Protein AF-W2SKF8-F1 (afdb_monomer_lite)

Organism: Necator americanus (NCBI:txid51031)

Sequence (105 aa):
MKLVKGNGQSGIQNMLAHYNLSFEGQKHCGLDDSINIARLCIKLMQDKIELRDRRLEELAKSDRADGSDYHIWHRKLPLKLRQVTRDEFLSEEYLDCDSCDDIDE

Foldseek 3Di:
DDPPDPPPDDPLQVLQVVVVHHQDDDPPPPVSSVVSVVVSVVVCVVVVNDDDQDDPVVVVPPPDDDPPCVVVCCVPPPDHDDGADPVCVVVVVVVDDPVVVPPPD

Radius of gyration: 18.26 Å; chains: 1; bounding box: 41×46×42 Å

Structure (mmCIF, N/CA/C/O backbone):
data_AF-W2SKF8-F1
#
_entry.id   AF-W2SKF8-F1
#
loop_
_atom_site.group_PDB
_atom_site.id
_atom_site.type_symbol
_atom_site.label_atom_id
_atom_site.label_alt_id
_atom_site.label_comp_id
_atom_site.label_asym_id
_atom_site.label_entity_id
_atom_site.label_seq_id
_atom_site.pdbx_PDB_ins_code
_atom_site.Cartn_x
_atom_site.Cartn_y
_atom_site.Cartn_z
_atom_site.occupancy
_atom_site.B_iso_or_equiv
_atom_site.auth_seq_id
_atom_site.auth_comp_id
_atom_site.auth_asym_id
_atom_site.auth_atom_id
_atom_site.pdbx_PDB_model_num
ATOM 1 N N . MET A 1 1 ? -9.153 27.450 -18.652 1.00 41.44 1 MET A N 1
ATOM 2 C CA . MET A 1 1 ? -9.968 26.481 -17.882 1.00 41.44 1 MET A CA 1
ATOM 3 C C . MET A 1 1 ? -9.699 26.693 -16.396 1.00 41.44 1 MET A C 1
ATOM 5 O O . MET A 1 1 ? -8.538 26.784 -16.024 1.00 41.44 1 MET A O 1
ATOM 9 N N . LYS A 1 2 ? -10.734 26.860 -15.558 1.00 35.97 2 LYS A N 1
ATOM 10 C CA . LYS A 1 2 ? -10.566 26.994 -14.098 1.00 35.97 2 LYS A CA 1
ATOM 11 C C . LYS A 1 2 ? -10.154 25.635 -13.526 1.00 35.97 2 LYS A C 1
ATOM 13 O O . LYS A 1 2 ? -10.891 24.669 -13.693 1.00 35.97 2 LYS A O 1
ATOM 18 N N . LEU A 1 3 ? -8.999 25.576 -12.862 1.00 45.34 3 LEU A N 1
ATOM 19 C CA . LEU A 1 3 ? -8.576 24.423 -12.068 1.00 45.34 3 LEU A CA 1
ATOM 20 C C . LEU A 1 3 ? -9.675 24.119 -11.043 1.00 45.34 3 LEU A C 1
ATOM 22 O O . LEU A 1 3 ? -9.965 24.950 -10.180 1.00 45.34 3 LEU A O 1
ATOM 26 N N . VAL A 1 4 ? -10.310 22.952 -11.153 1.00 49.97 4 VAL A N 1
ATOM 27 C CA . VAL A 1 4 ? -11.216 22.470 -10.110 1.00 49.97 4 VAL A CA 1
ATOM 28 C C . VAL A 1 4 ? -10.339 22.189 -8.897 1.00 49.97 4 VAL A C 1
ATOM 30 O O . VAL A 1 4 ? -9.542 21.251 -8.896 1.00 49.97 4 VAL A O 1
ATOM 33 N N . LYS A 1 5 ? -10.415 23.072 -7.900 1.00 52.56 5 LYS A N 1
ATOM 34 C CA . LYS A 1 5 ? -9.668 22.946 -6.650 1.00 52.56 5 LYS A CA 1
ATOM 35 C C . LYS A 1 5 ? -10.115 21.631 -6.010 1.00 52.56 5 LYS A C 1
ATOM 37 O O . LYS A 1 5 ? -11.289 21.486 -5.680 1.00 52.56 5 LYS A O 1
ATOM 42 N N . GLY A 1 6 ? -9.206 20.661 -5.907 1.00 60.69 6 GLY A N 1
ATOM 43 C CA . GLY A 1 6 ? -9.477 19.425 -5.176 1.00 60.69 6 GLY A CA 1
ATOM 44 C C . GLY A 1 6 ? -9.932 19.749 -3.751 1.00 60.69 6 GLY A C 1
ATOM 45 O O . GLY A 1 6 ? -9.639 20.827 -3.233 1.00 60.69 6 GLY A O 1
ATOM 46 N N . ASN A 1 7 ? -10.620 18.816 -3.099 1.00 74.12 7 ASN A N 1
ATOM 47 C CA . ASN A 1 7 ? -11.154 18.965 -1.738 1.00 74.12 7 ASN A CA 1
ATOM 48 C C . ASN A 1 7 ? -10.084 19.178 -0.635 1.00 74.12 7 ASN A C 1
ATOM 50 O O . ASN A 1 7 ? -10.415 19.176 0.546 1.00 74.12 7 ASN A O 1
ATOM 54 N N . GLY A 1 8 ? -8.807 19.357 -0.997 1.00 77.00 8 GLY A N 1
ATOM 55 C CA . GLY A 1 8 ? -7.691 19.579 -0.077 1.00 77.00 8 GLY A CA 1
ATOM 56 C C . GLY A 1 8 ? -7.280 18.341 0.723 1.00 77.00 8 GLY A C 1
ATOM 57 O O . GLY A 1 8 ? -6.447 18.457 1.618 1.00 77.00 8 GLY A O 1
ATOM 58 N N . GLN A 1 9 ? -7.855 17.174 0.423 1.00 79.94 9 GLN A N 1
ATOM 59 C CA . GLN A 1 9 ? -7.582 15.918 1.118 1.00 79.94 9 GLN A CA 1
ATOM 60 C C . GLN A 1 9 ? -6.621 15.044 0.307 1.00 79.94 9 GLN A C 1
ATOM 62 O O . GLN A 1 9 ? -6.656 15.031 -0.926 1.00 79.94 9 GLN A O 1
ATOM 67 N N . SER A 1 10 ? -5.756 14.306 1.005 1.00 83.88 10 SER A N 1
ATOM 68 C CA . SER A 1 10 ? -4.868 13.332 0.366 1.00 83.88 10 SER A CA 1
ATOM 69 C C . SER A 1 10 ? -5.647 12.106 -0.128 1.00 83.88 10 SER A C 1
ATOM 71 O O . SER A 1 10 ? -6.764 11.834 0.319 1.00 83.88 10 SER A O 1
ATOM 73 N N . GLY A 1 11 ? -5.047 11.333 -1.041 1.00 86.31 11 GLY A N 1
ATOM 74 C CA . GLY A 1 11 ? -5.660 10.107 -1.566 1.00 86.31 11 GLY A CA 1
ATOM 75 C C . GLY A 1 11 ? -6.087 9.139 -0.458 1.00 86.31 11 GLY A C 1
ATOM 76 O O . GLY A 1 11 ? -7.218 8.661 -0.467 1.00 86.31 11 GLY A O 1
ATOM 77 N N . ILE A 1 12 ? -5.235 8.936 0.553 1.00 88.94 12 ILE A N 1
ATOM 78 C CA . ILE A 1 12 ? -5.547 8.071 1.698 1.00 88.94 12 ILE A CA 1
ATOM 79 C C . ILE A 1 12 ? -6.725 8.588 2.529 1.00 88.94 12 ILE A C 1
ATOM 81 O O . ILE A 1 12 ? -7.589 7.805 2.906 1.00 88.94 12 ILE A O 1
ATOM 85 N N . GLN A 1 13 ? -6.826 9.901 2.752 1.00 89.25 13 GLN A N 1
ATOM 86 C CA . GLN A 1 13 ? -7.957 10.475 3.482 1.00 89.25 13 GLN A CA 1
ATOM 87 C C . GLN A 1 13 ? -9.276 10.273 2.734 1.00 89.25 13 GLN A C 1
ATOM 89 O O . GLN A 1 13 ? -10.279 9.939 3.360 1.00 89.25 13 GLN A O 1
ATOM 94 N N . ASN A 1 14 ? -9.266 10.423 1.406 1.00 89.38 14 ASN A N 1
ATOM 95 C CA . ASN A 1 14 ? -10.443 10.161 0.578 1.00 89.38 14 ASN A CA 1
ATOM 96 C C . ASN A 1 14 ? -10.864 8.685 0.647 1.00 89.38 14 ASN A C 1
ATOM 98 O O . ASN A 1 14 ? -12.051 8.389 0.772 1.00 89.38 14 ASN A O 1
ATOM 102 N N . MET A 1 15 ? -9.899 7.760 0.611 1.00 90.69 15 MET A N 1
ATOM 103 C CA . MET A 1 15 ? -10.182 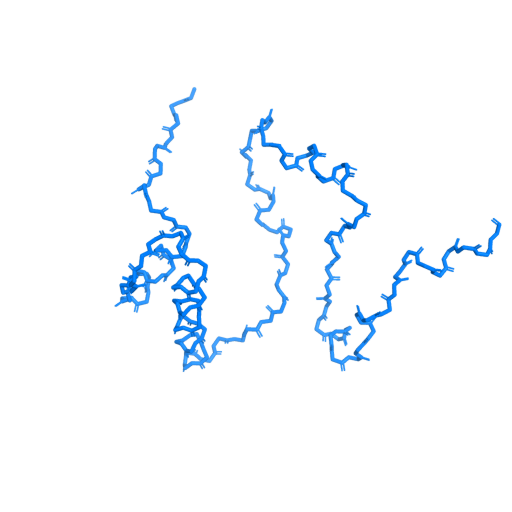6.326 0.721 1.00 90.69 15 MET A CA 1
ATOM 104 C C . MET A 1 15 ? -10.736 5.949 2.098 1.00 90.69 15 MET A C 1
ATOM 106 O O . MET A 1 15 ? -11.721 5.223 2.177 1.00 90.69 15 MET A O 1
ATOM 110 N N . LEU A 1 16 ? -10.154 6.467 3.182 1.00 92.75 16 LEU A N 1
ATOM 111 C CA . LEU A 1 16 ? -10.648 6.221 4.539 1.00 92.75 16 LEU A CA 1
ATOM 112 C C . LEU A 1 16 ? -12.069 6.764 4.726 1.00 92.75 16 LEU A C 1
ATOM 114 O O . LEU A 1 16 ? -12.934 6.044 5.223 1.00 92.75 16 LEU A O 1
ATOM 118 N N . ALA A 1 17 ? -12.331 7.989 4.259 1.00 91.44 17 ALA A N 1
ATOM 119 C CA . ALA A 1 17 ? -13.645 8.614 4.367 1.00 91.44 17 ALA A CA 1
ATOM 120 C C . ALA A 1 17 ? -14.742 7.790 3.672 1.00 91.44 17 ALA A C 1
ATOM 122 O O . ALA A 1 17 ? -15.842 7.674 4.206 1.00 91.44 17 ALA A O 1
ATOM 123 N N . HIS A 1 18 ? -14.435 7.156 2.534 1.00 90.44 18 HIS A N 1
ATOM 124 C CA . HIS A 1 18 ? -15.367 6.262 1.837 1.00 90.44 18 HIS A CA 1
ATOM 125 C C . HIS A 1 18 ? -15.799 5.058 2.694 1.00 90.44 18 HIS A C 1
ATOM 127 O O . HIS A 1 18 ? -16.926 4.585 2.578 1.00 90.44 18 HIS A O 1
ATOM 133 N N . TYR A 1 19 ? -14.927 4.582 3.584 1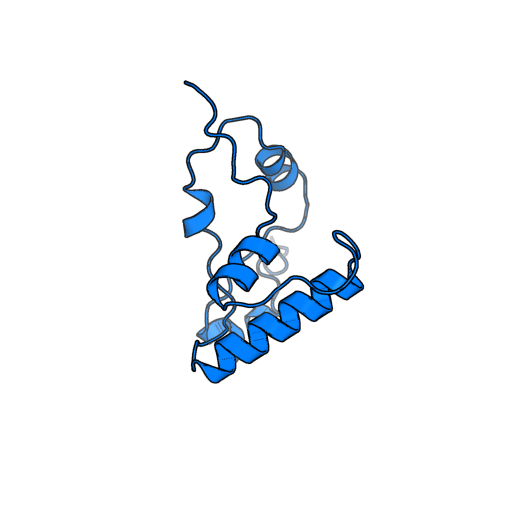.00 90.94 19 TYR A N 1
ATOM 134 C CA . TYR A 1 19 ? -15.214 3.485 4.514 1.00 90.94 19 TYR A CA 1
ATOM 135 C C . TYR A 1 19 ? -15.639 3.970 5.908 1.00 90.94 19 TYR A C 1
ATOM 137 O O . TYR A 1 19 ? -15.634 3.185 6.856 1.00 90.94 19 TYR A O 1
ATOM 145 N N . ASN A 1 20 ? -16.019 5.248 6.044 1.00 92.38 20 ASN A N 1
ATOM 146 C CA . ASN A 1 20 ? -16.335 5.896 7.322 1.00 92.38 20 ASN A CA 1
ATOM 147 C C . ASN A 1 20 ? -15.204 5.783 8.362 1.00 92.38 20 ASN A C 1
ATOM 149 O O . ASN A 1 20 ? -15.452 5.756 9.567 1.00 92.38 20 ASN A O 1
ATOM 153 N N . LEU A 1 21 ? -13.956 5.723 7.897 1.00 92.06 21 LEU A N 1
ATOM 154 C CA . LEU A 1 21 ? -12.763 5.755 8.733 1.00 92.06 21 LEU A CA 1
ATOM 155 C C . LEU A 1 21 ? -12.173 7.168 8.740 1.00 92.06 21 LEU A C 1
ATOM 157 O O . LEU A 1 21 ? -12.208 7.890 7.742 1.00 92.06 21 LEU A O 1
ATOM 161 N N . SER A 1 22 ? -11.590 7.557 9.870 1.00 93.12 22 SER A N 1
ATOM 162 C CA . SER A 1 22 ? -10.791 8.773 9.995 1.00 93.12 22 SER A CA 1
ATOM 163 C C . SER A 1 22 ? -9.300 8.442 9.966 1.00 93.12 22 SER A C 1
ATOM 165 O O . SER A 1 22 ? -8.867 7.358 10.366 1.00 93.12 22 SER A O 1
ATOM 167 N N . PHE A 1 23 ? -8.507 9.400 9.483 1.00 93.12 23 PHE A N 1
ATOM 168 C CA . PHE A 1 23 ? -7.053 9.310 9.549 1.00 93.12 23 PHE A CA 1
ATOM 169 C C . PHE A 1 23 ? -6.595 9.391 11.008 1.00 93.12 23 PHE A C 1
ATOM 171 O O . PHE A 1 23 ? -6.969 10.326 11.719 1.00 93.12 23 PHE A O 1
ATOM 178 N N . GLU A 1 24 ? -5.779 8.432 11.432 1.00 94.06 24 GLU A N 1
ATOM 179 C CA . GLU A 1 24 ? -5.165 8.393 12.761 1.00 94.06 24 GLU A CA 1
ATOM 180 C C . GLU A 1 24 ? -3.702 8.847 12.708 1.00 94.06 24 GLU A C 1
ATOM 182 O O . GLU A 1 24 ? -2.987 8.507 11.771 1.00 94.06 24 GLU A O 1
ATOM 187 N N . GLY A 1 25 ? -3.252 9.596 13.717 1.00 93.69 25 GLY A N 1
ATOM 188 C CA . GLY A 1 25 ? -1.864 10.061 13.814 1.00 93.69 25 GLY A CA 1
ATOM 189 C C . GLY A 1 25 ? -1.570 11.349 13.037 1.00 93.69 25 GLY A C 1
ATOM 190 O O . GLY A 1 25 ? -2.456 12.179 12.793 1.00 93.69 25 GLY A O 1
ATOM 191 N N . GLN A 1 26 ? -0.301 11.544 12.683 1.00 92.06 26 GLN A N 1
ATOM 192 C CA . GLN A 1 26 ? 0.201 12.735 12.008 1.00 92.06 26 GLN A CA 1
ATOM 193 C C . GLN A 1 26 ? 0.270 12.527 10.493 1.00 92.06 26 GLN A C 1
ATOM 195 O O . GLN A 1 26 ? 0.897 11.603 9.983 1.00 92.06 26 GLN A O 1
ATOM 200 N N . LYS A 1 27 ? -0.337 13.452 9.745 1.00 86.94 27 LYS A N 1
ATOM 201 C CA . LYS A 1 27 ? -0.252 13.448 8.279 1.00 86.94 27 LYS A CA 1
ATOM 202 C C . LYS A 1 27 ? 1.204 13.529 7.827 1.00 86.94 27 LYS A C 1
ATOM 204 O O . LYS A 1 27 ? 1.958 14.343 8.361 1.00 86.94 27 LYS A O 1
ATOM 209 N N . HIS A 1 28 ? 1.549 12.759 6.795 1.00 85.06 28 HIS A N 1
ATOM 210 C CA . HIS A 1 28 ? 2.896 12.699 6.216 1.00 85.06 28 HIS A CA 1
ATOM 211 C C . HIS A 1 28 ? 3.959 12.089 7.147 1.00 85.06 28 HIS A C 1
ATOM 213 O O . HIS A 1 28 ? 5.153 12.176 6.859 1.00 85.06 28 HIS A O 1
ATOM 219 N N . CYS A 1 29 ? 3.543 11.464 8.252 1.00 93.56 29 CYS A N 1
ATOM 220 C CA . CYS A 1 29 ? 4.377 10.533 8.996 1.00 93.56 29 CYS A CA 1
ATOM 221 C C . CYS A 1 29 ? 4.267 9.161 8.324 1.00 93.56 29 CYS A C 1
ATOM 223 O O . CYS A 1 29 ? 3.185 8.579 8.280 1.00 93.56 29 CYS A O 1
ATOM 225 N N . GLY A 1 30 ? 5.384 8.622 7.824 1.00 93.25 30 GLY A N 1
ATOM 226 C CA . GLY A 1 30 ? 5.372 7.357 7.080 1.00 93.25 30 GLY A CA 1
ATOM 227 C C . GLY A 1 30 ? 4.812 6.171 7.875 1.00 93.25 30 GLY A C 1
ATOM 228 O O . GLY A 1 30 ? 4.144 5.310 7.302 1.00 93.25 30 GLY A O 1
ATOM 229 N N . LEU A 1 31 ? 5.032 6.140 9.196 1.00 95.12 31 LEU A N 1
ATOM 230 C CA . LEU A 1 31 ? 4.485 5.096 10.066 1.00 95.12 31 LEU A CA 1
ATOM 231 C C . LEU A 1 31 ? 2.961 5.213 10.195 1.00 95.12 31 LEU A C 1
ATOM 233 O O . LEU A 1 31 ? 2.259 4.219 10.023 1.00 95.12 31 LEU A O 1
ATOM 237 N N . ASP A 1 32 ? 2.450 6.418 10.439 1.00 94.81 32 ASP A N 1
ATOM 238 C CA . ASP A 1 32 ? 1.010 6.647 10.583 1.00 94.81 32 ASP A CA 1
ATOM 239 C C . ASP A 1 32 ? 0.283 6.410 9.255 1.00 94.81 32 ASP A C 1
ATOM 241 O O . ASP A 1 32 ? -0.764 5.762 9.224 1.00 94.81 32 ASP A O 1
ATOM 245 N N . ASP A 1 33 ? 0.863 6.848 8.135 1.00 93.69 33 ASP A N 1
ATOM 246 C CA . ASP A 1 33 ? 0.343 6.544 6.800 1.00 93.69 33 ASP A CA 1
ATOM 247 C C . ASP A 1 33 ? 0.276 5.019 6.579 1.00 93.69 33 ASP A C 1
ATOM 249 O O . ASP A 1 33 ? -0.752 4.508 6.130 1.00 93.69 33 ASP A O 1
ATOM 253 N N . SER A 1 34 ? 1.310 4.272 6.987 1.00 94.81 34 SER A N 1
ATOM 254 C CA . SER A 1 34 ? 1.340 2.803 6.890 1.00 94.81 34 SER A CA 1
ATOM 255 C C . SER A 1 34 ? 0.270 2.130 7.756 1.00 94.81 34 SER A C 1
ATOM 257 O O . SER A 1 34 ? -0.408 1.210 7.294 1.00 94.81 34 SER A O 1
ATOM 259 N N . ILE A 1 35 ? 0.061 2.608 8.988 1.00 95.81 35 ILE A N 1
ATOM 260 C CA . ILE A 1 35 ? -0.996 2.110 9.885 1.00 95.81 35 ILE A CA 1
ATOM 261 C C . ILE A 1 35 ? -2.374 2.340 9.259 1.00 95.81 35 ILE A C 1
ATOM 263 O O . ILE A 1 35 ? -3.209 1.435 9.229 1.00 95.81 35 ILE A O 1
ATOM 267 N N . ASN A 1 36 ? -2.619 3.528 8.707 1.00 95.50 36 ASN A N 1
ATOM 268 C CA . ASN A 1 36 ? -3.889 3.843 8.059 1.00 95.50 36 ASN A CA 1
ATOM 269 C C . ASN A 1 36 ? -4.124 3.013 6.784 1.00 95.50 36 ASN A C 1
ATOM 271 O O . ASN A 1 36 ? -5.252 2.569 6.554 1.0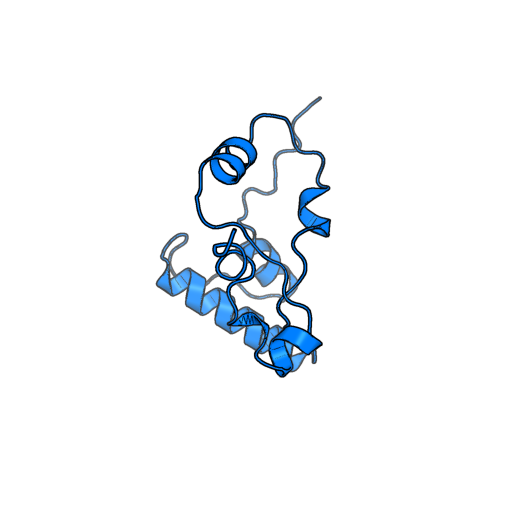0 95.50 36 ASN A O 1
ATOM 275 N N . ILE A 1 37 ? -3.079 2.747 5.989 1.00 94.62 37 ILE A N 1
ATOM 276 C CA . ILE A 1 37 ? -3.158 1.825 4.842 1.00 94.62 37 ILE A CA 1
ATOM 277 C C . ILE A 1 37 ? -3.528 0.421 5.326 1.00 94.62 37 ILE A C 1
ATOM 279 O O . ILE A 1 37 ? -4.455 -0.181 4.788 1.00 94.62 37 ILE A O 1
ATOM 283 N N . ALA A 1 38 ? -2.872 -0.086 6.372 1.00 95.00 38 ALA A N 1
ATOM 284 C CA . ALA A 1 38 ? -3.166 -1.410 6.918 1.00 95.00 38 ALA A CA 1
ATOM 285 C C . ALA A 1 38 ? -4.620 -1.523 7.408 1.00 95.00 38 ALA A C 1
ATOM 287 O O . ALA A 1 38 ? -5.303 -2.502 7.101 1.00 95.00 38 ALA A O 1
ATOM 288 N N . ARG A 1 39 ? -5.129 -0.498 8.104 1.00 95.31 39 ARG A N 1
ATOM 289 C CA . ARG A 1 39 ? -6.535 -0.428 8.545 1.00 95.31 39 ARG A CA 1
ATOM 290 C C . ARG A 1 39 ? -7.506 -0.496 7.369 1.00 95.31 39 ARG A C 1
ATOM 292 O O . ARG A 1 39 ? -8.483 -1.244 7.422 1.00 95.31 39 ARG A O 1
ATOM 299 N N . LEU A 1 40 ? -7.221 0.249 6.302 1.00 94.31 40 LEU A N 1
ATOM 300 C CA . LEU A 1 40 ? -8.012 0.205 5.078 1.00 94.31 40 LEU A CA 1
ATOM 301 C C . LEU A 1 40 ? -7.960 -1.190 4.435 1.00 94.31 40 LEU A C 1
ATOM 303 O O . LEU A 1 40 ? -9.008 -1.737 4.110 1.00 94.31 40 LEU A O 1
ATOM 307 N N . CYS A 1 41 ? -6.778 -1.803 4.318 1.00 93.94 41 CYS A N 1
ATOM 308 C CA . CYS A 1 41 ? -6.622 -3.155 3.773 1.00 93.94 41 CYS A CA 1
ATOM 309 C C . CYS A 1 41 ? -7.431 -4.194 4.558 1.00 93.94 41 CYS A C 1
ATOM 311 O O . CYS A 1 41 ? -8.112 -5.020 3.954 1.00 93.94 41 CYS A O 1
ATOM 313 N N . ILE A 1 42 ? -7.418 -4.132 5.893 1.00 93.62 42 ILE A N 1
ATOM 314 C CA . ILE A 1 42 ? -8.239 -5.010 6.742 1.00 93.62 42 ILE A CA 1
ATOM 315 C C . ILE A 1 42 ? -9.721 -4.844 6.407 1.00 93.62 42 ILE A C 1
ATOM 317 O O . ILE A 1 42 ? -10.429 -5.841 6.249 1.00 93.62 42 ILE A O 1
ATOM 321 N N . LYS A 1 43 ? -10.190 -3.602 6.245 1.00 93.00 43 LYS A N 1
ATOM 322 C CA . LYS A 1 43 ? -11.587 -3.337 5.897 1.00 93.00 43 LYS A CA 1
ATOM 323 C C . LYS A 1 43 ? -11.951 -3.868 4.505 1.00 93.00 43 LYS A C 1
ATOM 325 O O . LYS A 1 43 ? -12.994 -4.499 4.356 1.00 93.00 43 LYS A O 1
ATOM 330 N N . LEU A 1 44 ? -11.066 -3.699 3.521 1.00 92.25 44 LEU A N 1
ATOM 331 C CA . LEU A 1 44 ? -11.233 -4.251 2.171 1.00 92.25 44 LEU A CA 1
ATOM 332 C C . LEU A 1 44 ? -11.327 -5.787 2.194 1.00 92.25 44 LEU A C 1
ATOM 334 O O . LEU A 1 44 ? -12.207 -6.363 1.555 1.00 92.25 44 LEU A O 1
ATOM 338 N N . MET A 1 45 ? -10.479 -6.451 2.982 1.00 92.19 45 MET A N 1
ATOM 339 C CA . MET A 1 45 ? -10.508 -7.910 3.133 1.00 92.19 45 MET A CA 1
ATOM 340 C C . MET A 1 45 ? -11.794 -8.406 3.812 1.00 92.19 45 MET A C 1
ATOM 342 O O . MET A 1 45 ? -12.350 -9.422 3.396 1.00 92.19 45 MET A O 1
ATOM 346 N N . GLN A 1 46 ? -12.307 -7.686 4.816 1.00 92.75 46 GLN A N 1
ATOM 347 C CA . GLN A 1 46 ? -13.600 -8.000 5.447 1.00 92.75 46 GLN A CA 1
ATOM 348 C C . GLN A 1 46 ? -14.763 -7.919 4.454 1.00 92.75 46 GLN A C 1
ATOM 350 O O . GLN A 1 46 ? -15.669 -8.752 4.492 1.00 92.75 46 GLN A O 1
ATOM 355 N N . ASP A 1 47 ? -14.699 -6.963 3.529 1.00 92.56 47 ASP A N 1
ATOM 356 C CA . ASP A 1 47 ? -15.695 -6.777 2.474 1.00 92.56 47 ASP A CA 1
ATOM 357 C C . ASP A 1 47 ? -15.469 -7.746 1.286 1.00 92.56 47 ASP A C 1
ATOM 359 O O . ASP A 1 47 ? -16.127 -7.636 0.251 1.00 92.56 47 ASP A O 1
ATOM 363 N N . LYS A 1 48 ? -14.569 -8.734 1.444 1.00 89.19 48 LYS A N 1
ATOM 364 C CA . LYS A 1 48 ? -14.188 -9.752 0.446 1.00 89.19 48 LYS A CA 1
ATOM 365 C C . LYS A 1 48 ? -13.659 -9.155 -0.862 1.00 89.19 48 LYS A C 1
ATOM 367 O O . LYS A 1 48 ? -13.768 -9.775 -1.921 1.00 89.19 48 LYS A O 1
ATOM 372 N N . ILE A 1 49 ? -13.071 -7.961 -0.790 1.00 87.56 49 ILE A N 1
ATOM 373 C CA . ILE A 1 49 ? -12.392 -7.330 -1.918 1.00 87.56 49 ILE A CA 1
ATOM 374 C C . ILE A 1 49 ? -11.023 -7.985 -2.069 1.00 87.56 49 ILE A C 1
ATOM 376 O O . ILE A 1 49 ? -10.214 -8.012 -1.143 1.00 87.56 49 ILE A O 1
ATOM 380 N N . GLU A 1 50 ? -10.763 -8.510 -3.260 1.00 81.50 50 GLU A N 1
ATOM 381 C CA . GLU A 1 50 ? -9.490 -9.142 -3.582 1.00 81.50 50 GLU A CA 1
ATOM 382 C C . GLU A 1 50 ? -8.404 -8.070 -3.756 1.00 81.50 50 GLU A C 1
ATOM 384 O O . GLU A 1 50 ? -8.372 -7.350 -4.760 1.00 81.50 50 GLU A O 1
ATOM 389 N N . LEU A 1 51 ? -7.520 -7.962 -2.762 1.00 80.69 51 LEU A N 1
ATOM 390 C CA . LEU A 1 51 ? -6.298 -7.171 -2.853 1.00 80.69 51 LEU A CA 1
ATOM 391 C C . LEU A 1 51 ? -5.311 -7.915 -3.754 1.00 80.69 51 LEU A C 1
ATOM 393 O O . LEU A 1 51 ? -4.891 -9.026 -3.447 1.00 80.69 51 LEU A O 1
ATOM 397 N N . ARG A 1 52 ? -4.975 -7.301 -4.885 1.00 74.38 52 ARG A N 1
ATOM 398 C CA . ARG A 1 52 ? -4.012 -7.805 -5.866 1.00 74.38 52 ARG A CA 1
ATOM 399 C C . ARG A 1 52 ? -3.076 -6.683 -6.251 1.00 74.38 52 ARG A C 1
ATOM 401 O O . ARG A 1 52 ? -3.456 -5.515 -6.139 1.00 74.38 52 ARG A O 1
ATOM 408 N N . ASP A 1 53 ? -1.923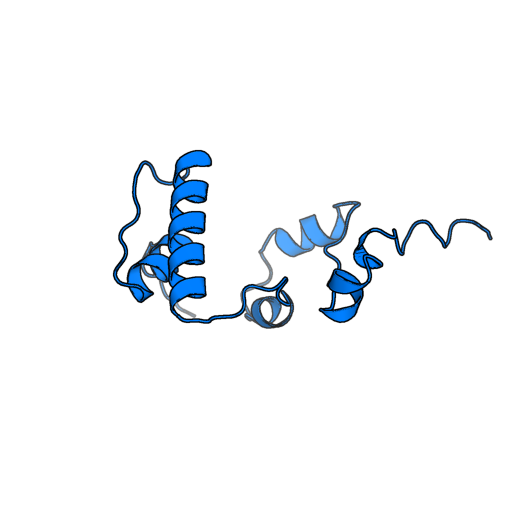 -7.048 -6.791 1.00 66.25 53 ASP A N 1
ATOM 409 C CA . ASP A 1 53 ? -1.120 -6.093 -7.534 1.00 66.25 53 ASP A CA 1
ATOM 410 C C . ASP A 1 53 ? -1.960 -5.582 -8.720 1.00 66.25 53 ASP A C 1
ATOM 412 O O . ASP A 1 53 ? -2.451 -6.362 -9.543 1.00 66.25 53 ASP A O 1
ATOM 416 N N . ARG A 1 54 ? -2.304 -4.288 -8.721 1.00 60.34 54 ARG A N 1
ATOM 417 C CA . ARG A 1 54 ? -3.301 -3.722 -9.647 1.00 60.34 54 ARG A CA 1
ATOM 418 C C . ARG A 1 54 ? -2.633 -2.770 -10.631 1.00 60.34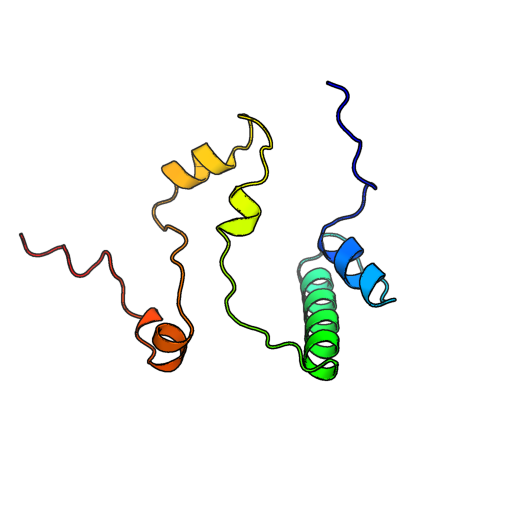 54 ARG A C 1
ATOM 420 O O . ARG A 1 54 ? -2.010 -1.793 -10.234 1.00 60.34 54 ARG A O 1
ATOM 427 N N . ARG A 1 55 ? -2.889 -3.034 -11.920 1.00 55.50 55 ARG A N 1
ATOM 428 C CA . ARG A 1 55 ? -2.706 -2.168 -13.103 1.00 55.50 55 ARG A CA 1
ATOM 429 C C . ARG A 1 55 ? -2.699 -0.662 -12.787 1.00 55.50 55 ARG A C 1
ATOM 431 O O . ARG A 1 55 ? -3.732 -0.099 -12.427 1.00 55.50 55 ARG A O 1
ATOM 438 N N . LEU A 1 56 ? -1.573 0.002 -13.050 1.00 54.28 56 LEU A N 1
ATOM 439 C CA . LEU A 1 56 ? -1.443 1.469 -13.029 1.00 54.28 56 LEU A CA 1
ATOM 440 C C . LEU A 1 56 ? -1.923 2.155 -14.327 1.00 54.28 56 LEU A C 1
ATOM 442 O O . LEU A 1 56 ? -2.128 3.369 -14.335 1.00 54.28 56 LEU A O 1
ATOM 446 N N . GLU A 1 57 ? -2.155 1.411 -15.413 1.00 49.38 57 GLU A N 1
ATOM 447 C CA . GLU A 1 57 ? -2.490 1.987 -16.729 1.00 49.38 57 GLU A CA 1
ATOM 448 C C . GLU A 1 57 ? -3.826 2.743 -16.789 1.00 49.38 57 GLU A C 1
ATOM 450 O O . GLU A 1 57 ? -3.947 3.713 -17.538 1.00 49.38 57 GLU A O 1
ATOM 455 N N . GLU A 1 58 ? -4.831 2.367 -15.991 1.00 46.69 58 GLU A N 1
ATOM 456 C CA . GLU A 1 58 ? -6.127 3.064 -16.019 1.00 46.69 58 GLU A CA 1
ATOM 457 C C . GLU A 1 58 ? -6.094 4.424 -15.302 1.00 46.69 58 GLU A C 1
ATOM 459 O O . GLU A 1 58 ? -6.868 5.316 -15.646 1.00 46.69 58 GLU A O 1
ATOM 464 N N . LEU A 1 59 ? -5.164 4.633 -14.362 1.00 48.00 59 LEU A N 1
ATOM 465 C CA . LEU A 1 59 ? -4.980 5.921 -13.675 1.00 48.00 59 LEU A CA 1
ATOM 466 C C . LEU A 1 59 ? -4.121 6.902 -14.491 1.00 48.00 59 LEU A C 1
ATOM 468 O O . LEU A 1 59 ? -4.295 8.121 -14.382 1.00 48.00 59 LEU A O 1
ATOM 472 N N . ALA A 1 60 ? -3.237 6.380 -15.347 1.00 47.31 60 ALA A N 1
ATOM 473 C CA . ALA A 1 60 ? -2.376 7.177 -16.222 1.00 47.31 60 ALA A CA 1
ATOM 474 C C . ALA A 1 60 ? -3.138 7.854 -17.378 1.00 47.31 60 ALA A C 1
ATOM 476 O O . ALA A 1 60 ? -2.648 8.826 -17.942 1.00 47.31 60 ALA A O 1
ATOM 477 N N . LYS A 1 61 ? -4.363 7.407 -17.691 1.00 45.34 61 LYS A N 1
ATOM 478 C CA . LYS A 1 61 ? -5.255 8.076 -18.660 1.00 45.34 61 LYS A CA 1
ATOM 479 C C . LYS A 1 61 ? -6.006 9.276 -18.077 1.00 45.34 61 LYS A C 1
ATOM 481 O O . LYS A 1 61 ? -6.887 9.827 -18.734 1.00 45.34 61 LYS A O 1
ATOM 486 N N . SER A 1 62 ? -5.692 9.696 -16.848 1.00 44.50 62 SER A N 1
ATOM 487 C CA . SER A 1 62 ? -6.143 11.004 -16.387 1.00 44.50 62 SER A CA 1
ATOM 488 C C . SER A 1 62 ? -5.344 12.078 -17.126 1.00 44.50 62 SER A C 1
ATOM 490 O O . SER A 1 62 ? -4.168 12.293 -16.860 1.00 44.50 62 SER A O 1
ATOM 492 N N . ASP A 1 63 ? -6.021 12.721 -18.076 1.00 46.16 63 ASP A N 1
ATOM 493 C CA . ASP A 1 63 ? -5.605 13.841 -18.930 1.00 46.16 63 ASP A CA 1
ATOM 494 C C . ASP A 1 63 ? -5.195 15.091 -18.112 1.00 46.16 63 ASP A C 1
ATOM 496 O O . ASP A 1 63 ? -5.776 16.176 -18.193 1.00 46.16 63 ASP A O 1
ATOM 500 N N . ARG A 1 64 ? -4.212 14.947 -17.220 1.00 47.69 64 ARG A N 1
ATOM 501 C CA . ARG A 1 64 ? -3.683 16.022 -16.382 1.00 47.69 64 ARG A CA 1
ATOM 502 C C . ARG A 1 64 ? -2.272 16.363 -16.834 1.00 47.69 64 ARG A C 1
ATOM 504 O O . ARG A 1 64 ? -1.293 15.904 -16.264 1.00 47.69 64 ARG A O 1
ATOM 511 N N . ALA A 1 65 ? -2.263 17.212 -17.861 1.00 46.84 65 ALA A N 1
ATOM 512 C CA . ALA A 1 65 ? -1.314 18.288 -18.140 1.00 46.84 65 ALA A CA 1
ATOM 513 C C . ALA A 1 65 ? 0.177 17.967 -17.926 1.00 46.84 65 ALA A C 1
ATOM 515 O O . ALA A 1 65 ? 0.657 17.973 -16.797 1.00 46.84 65 ALA A O 1
ATOM 516 N N . ASP A 1 66 ? 0.885 17.724 -19.034 1.00 50.59 66 ASP A N 1
ATOM 517 C CA . ASP A 1 66 ? 2.099 18.398 -19.572 1.00 50.59 66 ASP A CA 1
ATOM 518 C C . ASP A 1 66 ? 3.057 19.199 -18.641 1.00 50.59 66 ASP A C 1
ATOM 520 O O . ASP A 1 66 ? 3.796 20.077 -19.068 1.00 50.59 66 ASP A O 1
ATOM 524 N N . GLY A 1 67 ? 3.072 18.926 -17.343 1.00 54.22 67 GLY A N 1
ATOM 525 C CA . GLY A 1 67 ? 3.926 19.576 -16.344 1.00 54.22 67 GLY A CA 1
ATOM 526 C C . GLY A 1 67 ? 4.174 18.703 -15.116 1.00 54.22 67 GLY A C 1
ATOM 527 O O . GLY A 1 67 ? 4.734 19.161 -14.127 1.00 54.22 67 GLY A O 1
ATOM 528 N N . SER A 1 68 ? 3.740 17.442 -15.158 1.00 64.38 68 SER A N 1
ATOM 529 C CA . SER A 1 68 ? 4.078 16.463 -14.137 1.00 64.38 68 SER A CA 1
ATOM 530 C C . SER A 1 68 ? 5.510 15.991 -14.368 1.00 64.38 68 SER A C 1
ATOM 532 O O . SER A 1 68 ? 5.794 15.372 -15.402 1.00 64.38 68 SER A O 1
ATOM 534 N N . ASP A 1 69 ? 6.392 16.218 -13.388 1.00 74.25 69 ASP A N 1
ATOM 535 C CA . ASP A 1 69 ? 7.761 15.682 -13.384 1.00 74.25 69 ASP A CA 1
ATOM 536 C C . ASP A 1 69 ? 7.791 14.161 -13.619 1.00 74.25 69 ASP A C 1
ATOM 538 O O . ASP A 1 69 ? 8.830 13.608 -13.966 1.00 74.25 69 ASP A O 1
ATOM 542 N N . TYR A 1 70 ? 6.649 13.476 -13.479 1.00 78.19 70 TYR A N 1
ATOM 543 C CA . TYR A 1 70 ? 6.453 12.080 -13.845 1.00 78.19 70 TYR A CA 1
ATOM 544 C C . TYR A 1 70 ? 7.126 11.690 -15.164 1.00 78.19 70 TYR A C 1
ATOM 546 O O . TYR A 1 70 ? 7.878 10.726 -15.170 1.00 78.19 70 TYR A O 1
ATOM 554 N N . HIS A 1 71 ? 6.932 12.428 -16.264 1.00 73.88 71 HIS A N 1
ATOM 555 C CA . HIS A 1 71 ? 7.542 12.059 -17.554 1.00 73.88 71 HIS A CA 1
ATOM 556 C C . HIS A 1 71 ? 9.074 12.173 -17.522 1.00 73.88 71 HIS A C 1
ATOM 558 O O . HIS A 1 71 ? 9.780 11.388 -18.161 1.00 73.88 71 HIS A O 1
ATOM 564 N N . ILE A 1 72 ? 9.591 13.130 -16.747 1.00 82.06 72 ILE A N 1
ATOM 565 C CA . ILE A 1 72 ? 11.025 13.333 -16.540 1.00 82.06 72 ILE A CA 1
ATOM 566 C C . ILE A 1 72 ? 11.593 12.159 -15.736 1.00 82.06 72 ILE A C 1
ATOM 568 O O . ILE A 1 72 ? 12.574 11.548 -16.163 1.00 82.06 72 ILE A O 1
ATOM 572 N N . TRP A 1 73 ? 10.966 11.807 -14.611 1.00 82.00 73 TRP A N 1
ATOM 573 C CA . TRP A 1 73 ? 11.375 10.686 -13.759 1.00 82.00 73 TRP A CA 1
ATOM 574 C C . TRP A 1 73 ? 11.232 9.347 -14.477 1.00 82.00 73 TRP A C 1
ATOM 576 O O . TRP A 1 73 ? 12.164 8.549 -14.477 1.00 82.00 73 TRP A O 1
ATOM 586 N N . HIS A 1 74 ? 10.119 9.139 -15.178 1.00 80.38 74 HIS A N 1
ATOM 587 C CA . HIS A 1 74 ? 9.859 7.940 -15.962 1.00 80.38 74 HIS A CA 1
ATOM 588 C C . HIS A 1 74 ? 10.933 7.725 -17.026 1.00 80.38 74 HIS A C 1
ATOM 590 O O . HIS A 1 74 ? 11.335 6.592 -17.260 1.00 80.38 74 HIS A O 1
ATOM 596 N N . ARG A 1 75 ? 11.456 8.788 -17.655 1.00 79.25 75 ARG A N 1
ATOM 597 C CA . ARG A 1 75 ? 12.577 8.664 -18.598 1.00 79.25 75 ARG A CA 1
ATOM 598 C C . ARG A 1 75 ? 13.913 8.430 -17.885 1.00 79.25 75 ARG A C 1
ATOM 600 O O . ARG A 1 75 ? 14.661 7.560 -18.317 1.00 79.25 75 ARG A O 1
ATOM 607 N N . LYS A 1 76 ? 14.213 9.190 -16.826 1.00 86.31 76 LYS A N 1
ATOM 608 C CA . LYS A 1 76 ? 15.542 9.230 -16.184 1.00 86.31 76 LYS A CA 1
ATOM 609 C C . LYS A 1 76 ? 15.848 8.065 -15.242 1.00 86.31 76 LYS A C 1
ATOM 611 O O . LYS A 1 76 ? 17.020 7.748 -15.071 1.00 86.31 76 LYS A O 1
ATOM 616 N N . LEU A 1 77 ? 14.846 7.477 -14.591 1.00 84.88 77 LEU A N 1
ATOM 617 C CA . LEU A 1 77 ? 15.080 6.412 -13.613 1.00 84.88 77 LEU A CA 1
ATOM 618 C C . LEU A 1 77 ? 15.474 5.103 -14.319 1.00 84.88 77 LEU A C 1
ATOM 620 O O . LEU A 1 77 ? 14.844 4.763 -15.322 1.00 84.88 77 LEU A O 1
ATOM 624 N N . PRO A 1 78 ? 16.491 4.374 -13.824 1.00 85.25 78 PRO A N 1
ATOM 625 C CA . PRO A 1 78 ? 16.981 3.157 -14.472 1.00 85.25 78 PRO A CA 1
ATOM 626 C C . PRO A 1 78 ? 15.975 2.006 -14.378 1.00 85.25 78 PRO A C 1
ATOM 628 O O . PRO A 1 78 ? 15.789 1.274 -15.341 1.00 85.25 78 PRO A O 1
ATOM 631 N N . LEU A 1 79 ? 15.278 1.893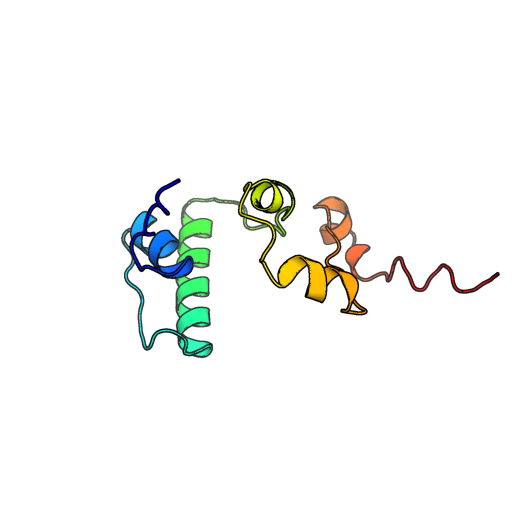 -13.247 1.00 82.94 79 LEU A N 1
ATOM 632 C CA . LEU A 1 79 ? 14.237 0.892 -13.039 1.00 82.94 79 LEU A CA 1
ATOM 633 C C . LEU A 1 79 ? 12.889 1.432 -13.517 1.00 82.94 79 LEU A C 1
ATOM 635 O O . LEU A 1 79 ? 12.530 2.580 -13.226 1.00 82.94 79 LEU A O 1
ATOM 639 N N . LYS A 1 80 ? 12.145 0.601 -14.250 1.00 81.56 80 LYS A N 1
ATOM 640 C CA . LYS A 1 80 ? 10.792 0.907 -14.723 1.00 81.56 80 LYS A CA 1
ATOM 641 C C . LYS A 1 80 ? 9.770 0.117 -13.920 1.00 81.56 80 LYS A C 1
ATOM 643 O O . LYS A 1 80 ? 10.047 -0.979 -13.448 1.00 81.56 80 LYS A O 1
ATOM 648 N N . LEU A 1 81 ? 8.579 0.689 -13.774 1.00 78.94 81 LEU A N 1
ATOM 649 C CA . LEU A 1 81 ? 7.450 -0.030 -13.198 1.00 78.94 81 LEU A CA 1
ATOM 650 C C . LEU A 1 81 ? 6.988 -1.080 -14.210 1.00 78.94 81 LEU A C 1
ATOM 652 O O . LEU A 1 81 ? 6.513 -0.721 -15.287 1.00 78.94 81 LEU A O 1
ATOM 656 N N . ARG A 1 82 ? 7.135 -2.354 -13.855 1.00 80.31 82 ARG A N 1
ATOM 657 C CA . ARG A 1 82 ? 6.618 -3.485 -14.622 1.00 80.31 82 ARG A CA 1
ATOM 658 C C . ARG A 1 82 ? 5.289 -3.940 -14.031 1.00 80.31 82 ARG A C 1
ATOM 660 O O . ARG A 1 82 ? 5.098 -3.890 -12.819 1.00 80.31 82 ARG A O 1
ATOM 667 N N . GLN A 1 83 ? 4.359 -4.335 -14.890 1.00 78.50 83 GLN A N 1
ATOM 668 C CA . GLN A 1 83 ? 3.105 -4.937 -14.454 1.00 78.50 83 GLN A CA 1
ATOM 669 C C . GLN A 1 83 ? 3.289 -6.436 -14.292 1.00 78.50 83 GLN A C 1
ATOM 671 O O . GLN A 1 83 ? 3.904 -7.063 -15.143 1.00 78.50 83 GLN A O 1
ATOM 676 N N . VAL A 1 84 ? 2.704 -6.981 -13.232 1.00 82.69 84 VAL A N 1
ATOM 677 C CA . VAL A 1 84 ? 2.717 -8.410 -12.940 1.00 82.69 84 VAL A CA 1
ATOM 678 C C . VAL A 1 84 ? 1.275 -8.900 -12.972 1.00 82.69 84 VAL A C 1
ATOM 680 O O . VAL A 1 84 ? 0.398 -8.361 -12.288 1.00 82.69 84 VAL A O 1
ATOM 683 N N . THR A 1 85 ? 0.994 -9.883 -13.817 1.00 83.56 85 THR A N 1
ATOM 684 C CA . THR A 1 85 ? -0.301 -10.559 -13.848 1.00 83.56 85 THR A CA 1
ATOM 685 C C . THR A 1 85 ? -0.462 -11.476 -12.639 1.00 83.56 85 THR A C 1
ATOM 687 O O . THR A 1 85 ? 0.482 -11.806 -11.929 1.00 83.56 85 THR A O 1
ATOM 690 N N . ARG A 1 86 ? -1.698 -11.916 -12.388 1.00 81.88 86 ARG A N 1
ATOM 691 C CA . ARG A 1 86 ? -1.969 -12.873 -11.311 1.00 81.88 86 ARG A CA 1
ATOM 692 C C . ARG A 1 86 ? -1.166 -14.161 -11.489 1.00 81.88 86 ARG A C 1
ATOM 694 O O . ARG A 1 86 ? -0.678 -14.689 -10.498 1.00 81.88 86 ARG A O 1
ATOM 701 N N . ASP A 1 87 ? -1.088 -14.664 -12.714 1.00 86.81 87 ASP A N 1
ATOM 702 C CA . ASP A 1 87 ? -0.444 -15.943 -12.981 1.00 86.81 87 ASP A CA 1
ATOM 703 C C . ASP A 1 87 ? 1.070 -15.821 -12.783 1.00 86.81 87 ASP A C 1
ATOM 705 O O . ASP A 1 87 ? 1.613 -16.637 -12.052 1.00 86.81 87 ASP A O 1
ATOM 709 N N . GLU A 1 88 ? 1.699 -14.740 -13.268 1.00 86.69 88 GLU A N 1
ATOM 710 C CA . GLU A 1 88 ? 3.116 -14.417 -12.998 1.00 86.69 88 GLU A CA 1
ATOM 711 C C . GLU A 1 88 ? 3.411 -14.230 -11.500 1.00 86.69 88 GLU A C 1
ATOM 713 O O . GLU A 1 88 ? 4.459 -14.632 -11.000 1.00 86.69 88 GLU A O 1
ATOM 718 N N . PHE A 1 89 ? 2.489 -13.607 -10.753 1.00 86.12 89 PHE A N 1
ATOM 719 C CA . PHE A 1 89 ? 2.639 -13.449 -9.305 1.00 86.12 89 PHE A CA 1
ATOM 720 C C . PHE A 1 89 ? 2.600 -14.802 -8.585 1.00 86.12 89 PHE A C 1
ATOM 722 O O . PHE A 1 89 ? 3.383 -15.045 -7.671 1.00 86.12 89 PHE A O 1
ATOM 729 N N . LEU A 1 90 ? 1.675 -15.683 -8.983 1.00 86.19 90 LEU A N 1
ATOM 730 C CA . LEU A 1 90 ? 1.507 -17.007 -8.379 1.00 86.19 90 LEU A CA 1
ATOM 731 C C . LEU A 1 90 ? 2.575 -18.012 -8.825 1.00 86.19 90 LEU A C 1
ATOM 733 O O . LEU A 1 90 ? 2.845 -18.950 -8.079 1.00 86.19 90 LEU A O 1
ATOM 737 N N . SER A 1 91 ? 3.141 -17.845 -10.021 1.00 91.00 91 SER A N 1
ATOM 738 C CA . SER A 1 91 ? 4.230 -18.674 -10.545 1.00 91.00 91 SER A CA 1
ATOM 739 C C . SER A 1 91 ? 5.612 -18.232 -10.061 1.00 91.00 91 SER A C 1
ATOM 741 O O . SER A 1 91 ? 6.576 -18.937 -10.334 1.00 91.00 91 SER A O 1
ATOM 743 N N . GLU A 1 92 ? 5.706 -17.096 -9.360 1.00 87.69 92 GLU A N 1
ATOM 744 C CA . GLU A 1 92 ? 6.960 -16.444 -8.947 1.00 87.69 92 GLU A CA 1
ATOM 745 C C . GLU A 1 92 ? 7.843 -15.944 -10.107 1.00 87.69 92 GLU A C 1
ATOM 747 O O . GLU A 1 92 ? 8.890 -15.354 -9.859 1.00 87.69 92 GLU A O 1
ATOM 752 N N . GLU A 1 93 ? 7.374 -16.052 -11.355 1.00 86.19 93 GLU A N 1
ATOM 753 C CA . GLU A 1 93 ? 8.014 -15.503 -12.566 1.00 86.19 93 GLU A CA 1
ATOM 754 C C . GLU A 1 93 ? 8.266 -13.996 -12.444 1.00 86.19 93 GLU A C 1
ATOM 756 O O . GLU A 1 93 ? 9.156 -13.431 -13.069 1.00 86.19 93 GLU A O 1
ATOM 761 N N . TYR A 1 94 ? 7.518 -13.310 -11.574 1.00 84.44 94 TYR A N 1
ATOM 762 C CA . TYR A 1 94 ? 7.724 -11.888 -11.355 1.00 84.44 94 TYR A CA 1
ATOM 763 C C . TYR A 1 94 ? 9.086 -11.502 -10.758 1.00 84.44 94 TYR A C 1
ATOM 765 O O . TYR A 1 94 ? 9.447 -10.319 -10.800 1.00 84.44 94 TYR A O 1
ATOM 773 N N . LEU A 1 95 ? 9.794 -12.468 -10.165 1.00 84.56 95 LEU A N 1
ATOM 774 C CA . LEU A 1 95 ? 11.131 -12.302 -9.598 1.00 84.56 95 LEU A CA 1
ATOM 775 C C . LEU A 1 95 ? 12.225 -12.280 -10.669 1.00 84.56 95 LEU A C 1
ATOM 777 O O . LEU A 1 95 ? 13.323 -11.790 -10.388 1.00 84.56 95 LEU A O 1
ATOM 781 N N . ASP A 1 96 ? 11.921 -12.770 -11.869 1.00 82.81 96 ASP A N 1
ATOM 782 C CA . ASP A 1 96 ? 12.855 -12.793 -12.981 1.00 82.81 96 ASP A CA 1
ATOM 783 C C . ASP A 1 96 ? 12.979 -11.387 -13.595 1.00 82.81 96 ASP A C 1
ATOM 785 O O . ASP A 1 96 ? 12.027 -10.602 -13.679 1.00 82.81 96 ASP A O 1
ATOM 789 N N . CYS A 1 97 ? 14.214 -11.009 -13.931 1.00 78.62 97 CYS A N 1
ATOM 790 C CA . CYS A 1 97 ? 14.532 -9.694 -14.477 1.00 78.62 97 CYS A CA 1
ATOM 791 C C . CYS A 1 97 ? 14.441 -9.741 -16.005 1.00 78.62 97 CYS A C 1
ATOM 793 O O . CYS A 1 97 ? 15.436 -10.044 -16.658 1.00 78.62 97 CYS A O 1
ATOM 795 N N . ASP A 1 98 ? 13.306 -9.318 -16.570 1.00 70.12 98 ASP A N 1
ATOM 796 C CA . ASP A 1 98 ? 13.080 -9.273 -18.028 1.00 70.12 98 ASP A CA 1
ATOM 797 C C . ASP A 1 98 ? 14.175 -8.523 -18.814 1.00 70.12 98 ASP A C 1
ATOM 799 O O . ASP A 1 98 ? 14.344 -8.738 -20.005 1.00 70.12 98 ASP A O 1
ATOM 803 N N . SER A 1 99 ? 14.908 -7.600 -18.177 1.00 69.62 99 SER A N 1
ATOM 804 C CA . SER A 1 99 ? 15.973 -6.817 -18.824 1.00 69.62 99 SER A CA 1
ATOM 805 C C . SER A 1 99 ? 17.376 -7.415 -18.694 1.00 69.62 99 SER A C 1
ATOM 807 O O . SER A 1 99 ? 18.321 -6.870 -19.261 1.00 69.62 99 SER A O 1
ATOM 809 N N . CYS A 1 100 ? 17.545 -8.443 -17.863 1.00 66.00 100 CYS A N 1
ATOM 810 C CA . CYS A 1 100 ? 18.843 -9.045 -17.563 1.00 66.00 100 CYS A CA 1
ATOM 811 C C . CYS A 1 100 ? 19.147 -10.249 -18.470 1.00 66.00 100 CYS A C 1
ATOM 813 O O . CYS A 1 100 ? 20.312 -10.620 -18.595 1.00 66.00 100 CYS A O 1
ATOM 815 N N . ASP A 1 101 ? 18.123 -10.796 -19.128 1.00 55.88 101 ASP A N 1
ATOM 816 C CA . ASP A 1 101 ? 18.231 -11.941 -20.040 1.00 55.88 101 ASP A CA 1
ATOM 817 C C . ASP A 1 101 ? 18.637 -11.539 -21.476 1.00 55.88 101 ASP A C 1
ATOM 819 O O . ASP A 1 101 ? 18.948 -12.400 -22.293 1.00 55.88 101 ASP A O 1
ATOM 823 N N . ASP A 1 102 ? 18.719 -10.234 -21.769 1.00 54.84 102 ASP A N 1
ATOM 824 C CA . ASP A 1 102 ? 19.098 -9.672 -23.080 1.00 54.84 102 ASP A CA 1
ATOM 825 C C . ASP A 1 102 ? 20.596 -9.273 -23.184 1.00 54.84 102 ASP A C 1
ATOM 827 O O . ASP A 1 102 ? 20.974 -8.503 -24.068 1.00 54.84 102 ASP A O 1
ATOM 831 N N . ILE A 1 103 ? 21.477 -9.723 -22.274 1.00 54.62 103 ILE A N 1
ATOM 832 C CA . ILE A 1 103 ? 22.900 -9.289 -22.239 1.00 54.62 103 ILE A CA 1
ATOM 833 C C . ILE A 1 103 ? 23.842 -10.200 -23.064 1.00 54.62 103 ILE A C 1
ATOM 835 O O . ILE A 1 103 ? 25.033 -9.913 -23.171 1.00 54.62 103 ILE A O 1
ATOM 839 N N . ASP A 1 104 ? 23.327 -11.234 -23.729 1.00 51.22 104 ASP A N 1
ATOM 840 C CA . ASP A 1 104 ? 24.125 -12.101 -24.608 1.00 51.22 104 ASP A CA 1
ATOM 841 C C . ASP A 1 104 ? 23.831 -11.849 -26.106 1.00 51.22 104 ASP A C 1
ATOM 843 O O . ASP A 1 104 ? 23.263 -12.709 -26.774 1.00 51.22 104 ASP A O 1
ATOM 847 N N . GLU A 1 105 ? 24.240 -10.690 -26.647 1.00 41.81 105 GLU A N 1
ATOM 848 C CA . GLU A 1 105 ? 24.572 -10.496 -28.082 1.00 41.81 105 GLU A CA 1
ATOM 849 C C . GLU A 1 105 ? 25.537 -9.317 -28.332 1.00 41.81 105 GLU A C 1
ATOM 851 O O . GLU A 1 105 ? 25.259 -8.176 -27.891 1.00 41.81 105 GLU A O 1
#

InterPro domains:
  IPR012337 Ribonuclease H-like superfamily [SSF53098] (11-75)
  IPR036397 Ribonuclease H superfamily [G3DSA:3.30.420.10] (1-80)
  IPR051274 3'-5' Exoribonuclease [PTHR23044] (5-52)

Secondary structure (DSSP, 8-state):
-------S--HHHHHHHHTTPPPPS-TT-HHHHHHHHHHHHHHHHHTT-------SHHHHTS---S--THHHHHHH-SS------HHHHHHSGGGS-TTTTT---

pLDDT: mean 77.36, std 17.12, range [35.97, 95.81]